Protein AF-A0A0A9HKZ3-F1 (afdb_monomer)

pLDDT: mean 94.57, std 5.54, range [69.81, 98.31]

Structure (mmCIF, N/CA/C/O backbone):
data_AF-A0A0A9HKZ3-F1
#
_entry.id   AF-A0A0A9HKZ3-F1
#
loop_
_atom_site.group_PDB
_atom_site.id
_atom_site.type_symbol
_atom_site.label_atom_id
_atom_site.label_alt_id
_atom_site.label_comp_id
_atom_site.label_asym_id
_atom_site.label_entity_id
_atom_site.label_seq_id
_atom_site.pdbx_PDB_ins_code
_atom_site.Cartn_x
_atom_site.Cartn_y
_atom_site.Cartn_z
_atom_site.occupancy
_atom_site.B_iso_or_equiv
_atom_site.auth_seq_id
_atom_site.auth_comp_id
_atom_site.auth_asym_id
_atom_site.auth_atom_id
_atom_site.pdbx_PDB_model_num
ATOM 1 N N . MET A 1 1 ? -22.388 -9.156 19.023 1.00 90.31 1 MET A N 1
ATOM 2 C CA . MET A 1 1 ? -22.960 -7.877 19.491 1.00 90.31 1 MET A CA 1
ATOM 3 C C . MET A 1 1 ? -23.517 -8.099 20.882 1.00 90.31 1 MET A C 1
ATOM 5 O O . MET A 1 1 ? -24.023 -9.195 21.097 1.00 90.31 1 MET A O 1
ATOM 9 N N . PRO A 1 2 ? -23.392 -7.142 21.817 1.00 95.56 2 PRO A N 1
ATOM 10 C CA . PRO A 1 2 ? -24.104 -7.211 23.090 1.00 95.56 2 PRO A CA 1
ATOM 11 C C . PRO A 1 2 ? -25.614 -7.340 22.874 1.00 95.56 2 PRO A C 1
ATOM 13 O O . PRO A 1 2 ? -26.144 -6.754 21.931 1.00 95.56 2 PRO A O 1
ATOM 16 N N . GLU A 1 3 ? -26.290 -8.094 23.736 1.00 97.06 3 GLU A N 1
ATOM 17 C CA . GLU A 1 3 ? -27.747 -8.251 23.684 1.00 97.06 3 GLU A CA 1
ATOM 18 C C . GLU A 1 3 ? -28.453 -7.044 24.325 1.00 97.06 3 GLU A C 1
ATOM 20 O O . GLU A 1 3 ? -27.968 -6.533 25.342 1.00 97.06 3 GLU A O 1
ATOM 25 N N . PRO A 1 4 ? -29.613 -6.603 23.801 1.00 97.00 4 PRO A N 1
ATOM 26 C CA . PRO A 1 4 ? -30.419 -5.567 24.440 1.00 97.00 4 PRO A CA 1
ATOM 27 C 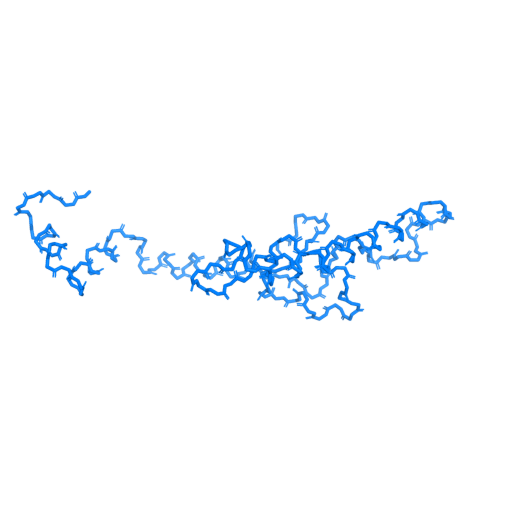C . PRO A 1 4 ? -30.696 -5.877 25.917 1.00 97.00 4 PRO A C 1
ATOM 29 O O . PRO A 1 4 ? -31.115 -6.978 26.273 1.00 97.00 4 PRO A O 1
ATOM 32 N N . GLY A 1 5 ? -30.455 -4.893 26.787 1.00 95.50 5 GLY A N 1
ATOM 33 C CA . GLY A 1 5 ? -30.593 -5.035 28.241 1.00 95.50 5 GLY A CA 1
ATOM 34 C C . GLY A 1 5 ? -29.331 -5.512 28.975 1.00 95.50 5 GLY A C 1
ATOM 35 O O . GLY A 1 5 ? -29.336 -5.542 30.206 1.00 95.50 5 GLY A O 1
ATOM 36 N N . SER A 1 6 ? -28.241 -5.846 28.270 1.00 97.69 6 SER A N 1
ATOM 37 C CA . SER A 1 6 ? -26.938 -6.100 28.902 1.00 97.69 6 SER A CA 1
ATOM 38 C C . SER A 1 6 ? -26.234 -4.799 29.312 1.00 97.69 6 SER A C 1
ATOM 40 O O . SER A 1 6 ? -26.519 -3.716 28.794 1.00 97.69 6 SER A O 1
ATOM 42 N N . LYS A 1 7 ? -25.256 -4.905 30.224 1.00 97.12 7 LYS A N 1
ATOM 43 C CA . LYS A 1 7 ? -24.417 -3.766 30.624 1.00 97.12 7 LYS A CA 1
ATOM 44 C C . LYS A 1 7 ? -23.661 -3.188 29.426 1.00 97.12 7 LYS A C 1
ATOM 46 O O . LYS A 1 7 ? -23.613 -1.979 29.252 1.00 97.12 7 LYS A O 1
ATOM 51 N N . GLU A 1 8 ? -23.078 -4.049 28.604 1.00 96.69 8 GLU A N 1
ATOM 52 C CA . GLU A 1 8 ? -22.312 -3.670 27.418 1.00 96.69 8 GLU A CA 1
ATOM 53 C C . GLU A 1 8 ? -23.202 -3.009 26.360 1.00 96.69 8 GLU A C 1
ATOM 55 O O . GLU A 1 8 ? -22.747 -2.095 25.680 1.00 96.69 8 GLU A O 1
ATOM 60 N N . TYR A 1 9 ? -24.472 -3.414 26.245 1.00 97.75 9 TYR A N 1
ATOM 61 C CA . TYR A 1 9 ? -25.432 -2.737 25.373 1.00 97.75 9 TYR A CA 1
ATOM 62 C C . TYR A 1 9 ? -25.732 -1.316 25.868 1.00 97.75 9 TYR A C 1
ATOM 64 O O . TYR A 1 9 ? -25.646 -0.371 25.090 1.00 97.75 9 TYR A O 1
ATOM 72 N N . ALA A 1 10 ? -25.968 -1.141 27.173 1.00 97.56 10 ALA A N 1
ATOM 73 C CA . ALA A 1 10 ? -26.148 0.186 27.769 1.00 97.56 10 ALA A CA 1
ATOM 74 C C . ALA A 1 10 ? -24.896 1.075 27.616 1.00 97.56 10 ALA A C 1
ATOM 76 O O . ALA A 1 10 ? -25.010 2.280 27.405 1.00 97.56 10 ALA A O 1
ATOM 77 N N . MET A 1 11 ? -23.694 0.487 27.675 1.00 97.56 11 MET A N 1
ATOM 78 C CA . MET A 1 11 ? -22.437 1.199 27.406 1.00 97.56 11 MET A CA 1
ATOM 79 C C . MET A 1 11 ? -22.341 1.674 25.948 1.00 97.56 11 MET A C 1
ATOM 81 O O . MET A 1 11 ? -21.870 2.782 25.705 1.00 97.56 11 MET A O 1
ATOM 85 N N . LEU A 1 12 ? -22.815 0.879 24.981 1.00 97.12 12 LEU A N 1
ATOM 86 C CA . LEU A 1 12 ? -22.909 1.312 23.582 1.00 97.12 12 LEU A CA 1
ATOM 87 C C . LEU A 1 12 ? -23.919 2.457 23.404 1.00 97.12 12 LEU A C 1
ATOM 89 O O . LEU A 1 12 ? -23.609 3.420 22.707 1.00 97.12 12 LEU A O 1
ATOM 93 N N . GLU A 1 13 ? -25.093 2.380 24.041 1.00 97.00 13 GLU A N 1
ATOM 94 C CA . GLU A 1 13 ? -26.118 3.440 23.990 1.00 97.00 13 GLU A CA 1
ATOM 95 C C . GLU A 1 13 ? -25.647 4.753 24.628 1.00 97.00 13 GLU A C 1
ATOM 97 O O . GLU A 1 13 ? -25.981 5.830 24.136 1.00 97.00 13 GLU A O 1
ATOM 102 N N . ALA A 1 14 ? -24.847 4.673 25.696 1.00 96.31 14 ALA A N 1
ATOM 103 C CA . ALA A 1 14 ? -24.262 5.838 26.355 1.00 96.31 14 ALA A CA 1
ATOM 104 C C . ALA A 1 14 ? -23.277 6.609 25.452 1.00 96.31 14 ALA A C 1
ATOM 106 O O . ALA A 1 14 ? -23.100 7.816 25.627 1.00 96.31 14 ALA A O 1
ATOM 107 N N . GLY A 1 15 ? -22.668 5.938 24.466 1.00 95.69 15 GLY A N 1
ATOM 108 C CA . GLY A 1 15 ? -21.720 6.541 23.531 1.00 95.69 15 GLY A CA 1
ATOM 109 C C . GLY A 1 15 ? -20.375 6.910 24.169 1.00 95.69 15 GLY A C 1
ATOM 110 O O . GLY A 1 15 ? -20.056 6.510 25.290 1.00 95.69 15 GLY A O 1
ATOM 111 N N . GLN A 1 16 ? -19.575 7.690 23.432 1.00 95.19 16 GLN A N 1
ATOM 112 C CA . GLN A 1 16 ? -18.290 8.238 23.896 1.00 95.19 16 GLN A CA 1
ATOM 113 C C . GLN A 1 16 ? -17.365 7.151 24.492 1.00 95.19 16 GLN A C 1
ATOM 115 O O . GLN A 1 16 ? -17.254 6.059 23.937 1.00 95.19 16 GLN A O 1
ATOM 120 N N . GLU A 1 17 ? -16.724 7.430 25.631 1.00 96.62 17 GLU A N 1
ATOM 121 C CA . GLU A 1 17 ? -15.753 6.540 26.278 1.00 96.62 17 GLU A CA 1
ATOM 122 C C . GLU A 1 17 ? -16.352 5.176 26.678 1.00 96.62 17 GLU A C 1
ATOM 124 O O . GLU A 1 1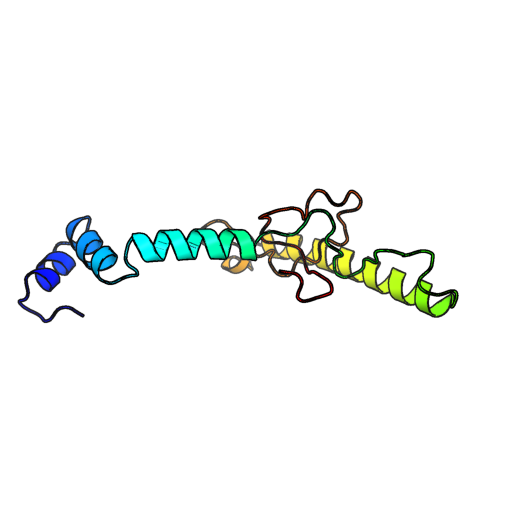7 ? -15.656 4.158 26.679 1.00 96.62 17 GLU A O 1
ATOM 129 N N . GLU A 1 18 ? -17.647 5.119 27.006 1.00 97.00 18 GLU A N 1
ATOM 130 C CA . GLU A 1 18 ? -18.308 3.863 27.378 1.00 97.00 18 GLU A CA 1
ATOM 131 C C . GLU A 1 18 ? -18.482 2.943 26.164 1.00 97.00 18 GLU A C 1
ATOM 133 O O . GLU A 1 18 ? -18.194 1.743 26.248 1.00 97.00 18 GLU A O 1
ATOM 138 N N . ALA A 1 19 ? -18.849 3.508 25.012 1.00 97.25 19 ALA A N 1
ATOM 139 C CA . ALA A 1 19 ? -18.890 2.766 23.759 1.00 97.25 19 ALA A CA 1
ATOM 140 C C . ALA A 1 19 ? -17.478 2.354 23.301 1.00 97.25 19 ALA A C 1
ATOM 142 O O . ALA A 1 19 ? -17.286 1.212 22.870 1.00 97.25 19 ALA A O 1
ATOM 143 N N . ASP A 1 20 ? -16.474 3.222 23.476 1.00 97.31 20 ASP A N 1
ATOM 144 C CA . ASP A 1 20 ? -15.074 2.924 23.144 1.00 97.31 20 ASP A CA 1
ATOM 145 C C . ASP A 1 20 ? -14.537 1.728 23.945 1.00 97.31 20 ASP A C 1
ATOM 147 O O . ASP A 1 20 ? -13.848 0.863 23.398 1.00 97.31 20 ASP A O 1
ATOM 151 N N . LYS A 1 21 ? -14.905 1.601 25.229 1.00 96.38 21 LYS A N 1
ATOM 152 C CA . LYS A 1 21 ? -14.556 0.428 26.055 1.00 96.38 21 LYS A CA 1
ATOM 153 C C . LYS A 1 21 ? -15.124 -0.866 25.480 1.00 96.38 21 LYS A C 1
ATOM 155 O O . LYS A 1 21 ? -14.437 -1.890 25.505 1.00 96.38 21 LYS A O 1
ATOM 160 N N . VAL A 1 22 ? -16.360 -0.848 24.977 1.00 97.25 22 VAL A N 1
ATOM 161 C CA . VAL A 1 22 ? -16.971 -2.026 24.337 1.00 97.25 22 VAL A CA 1
ATOM 162 C C . VAL A 1 22 ? -16.247 -2.348 23.030 1.00 97.25 22 VAL A C 1
ATOM 164 O O . VAL A 1 22 ? -15.920 -3.512 22.788 1.00 97.25 22 VAL A O 1
ATOM 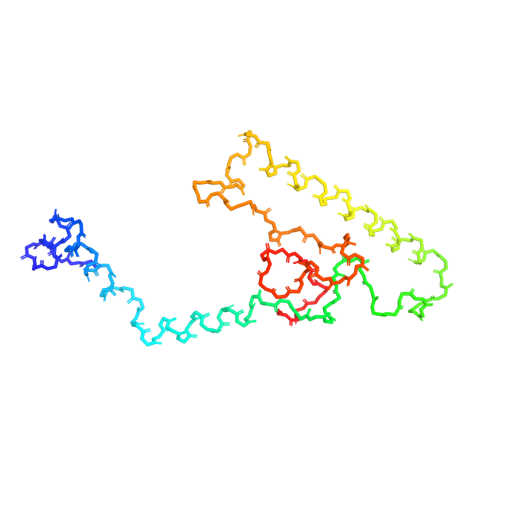167 N N . PHE A 1 23 ? -15.926 -1.334 22.224 1.00 96.81 23 PHE A N 1
ATOM 168 C CA . PHE A 1 23 ? -15.182 -1.501 20.976 1.00 96.81 23 PHE A CA 1
ATOM 169 C C . PHE A 1 23 ? -13.798 -2.122 21.209 1.00 96.81 23 PHE A C 1
ATOM 171 O O . PHE A 1 23 ? -13.493 -3.166 20.631 1.00 96.81 23 PHE A O 1
ATOM 178 N N . ILE A 1 24 ? -12.998 -1.555 22.120 1.00 96.69 24 ILE A N 1
ATOM 179 C CA . ILE A 1 24 ? -11.642 -2.035 22.438 1.00 96.69 24 ILE A CA 1
ATOM 180 C C . ILE A 1 24 ? -11.663 -3.474 22.974 1.00 96.69 24 ILE A C 1
ATOM 182 O O . ILE A 1 24 ? -10.763 -4.253 22.676 1.00 96.69 24 ILE A O 1
ATOM 186 N N . ARG A 1 25 ? -12.700 -3.858 23.732 1.00 95.12 25 ARG A N 1
ATOM 187 C CA . ARG A 1 25 ? -12.881 -5.241 24.216 1.00 95.12 25 ARG A CA 1
ATOM 188 C C . ARG A 1 25 ? -13.332 -6.223 23.133 1.00 95.12 25 ARG A C 1
ATOM 190 O O . ARG A 1 25 ? -13.222 -7.427 23.343 1.00 95.12 25 ARG A O 1
ATOM 197 N N . THR A 1 26 ? -13.874 -5.723 22.026 1.00 96.62 26 THR A N 1
ATOM 198 C CA . THR A 1 26 ? -14.381 -6.541 20.915 1.00 96.62 26 THR A CA 1
ATOM 199 C C . THR A 1 26 ? -13.293 -6.829 19.881 1.00 96.62 26 THR A C 1
ATOM 201 O O . THR A 1 26 ? -13.275 -7.911 19.298 1.00 96.62 26 THR A O 1
ATOM 204 N N . ILE A 1 27 ? -12.400 -5.868 19.634 1.00 97.06 27 ILE A N 1
ATOM 205 C CA . ILE A 1 27 ? -11.293 -6.023 18.683 1.00 97.06 27 ILE A CA 1
ATOM 206 C C . ILE A 1 27 ? -10.108 -6.789 19.296 1.00 97.06 27 ILE A C 1
ATOM 208 O O . ILE A 1 27 ? -10.137 -7.238 20.441 1.00 97.06 27 ILE A O 1
ATOM 212 N N . THR A 1 28 ? -9.050 -6.949 18.503 1.00 97.69 28 THR A N 1
ATOM 213 C CA . THR A 1 28 ? -7.812 -7.641 18.869 1.00 97.69 28 THR A CA 1
ATOM 214 C C . THR A 1 28 ? -7.247 -7.169 20.212 1.00 97.69 28 THR A C 1
ATOM 216 O O . THR A 1 28 ? -7.089 -5.971 20.456 1.00 97.69 28 THR A O 1
ATOM 219 N N . SER A 1 29 ? -6.882 -8.125 21.073 1.00 97.44 29 SER A N 1
ATOM 220 C CA . SER A 1 29 ? -6.291 -7.832 22.383 1.00 97.44 29 SER A CA 1
ATOM 221 C C . SER A 1 29 ? -4.999 -7.014 22.262 1.00 97.44 29 SER A C 1
ATOM 223 O O . SER A 1 29 ? -4.300 -7.069 21.250 1.00 97.44 29 SER A O 1
ATOM 225 N N . GLN A 1 30 ? -4.638 -6.276 23.314 1.00 97.25 30 GLN A N 1
ATOM 226 C CA . GLN A 1 30 ? -3.475 -5.380 23.294 1.00 97.25 30 GLN A CA 1
ATOM 227 C C . GLN A 1 30 ? -2.172 -6.085 22.879 1.00 97.25 30 GLN A C 1
ATOM 229 O O . GLN A 1 30 ? -1.452 -5.584 22.020 1.00 97.25 30 GLN A O 1
ATOM 234 N N . PHE A 1 31 ? -1.878 -7.255 23.454 1.00 97.81 31 PHE A N 1
ATOM 235 C CA . PHE A 1 31 ? -0.652 -7.996 23.146 1.00 97.81 31 PHE A CA 1
ATOM 236 C C . PHE A 1 31 ? -0.597 -8.434 21.675 1.00 97.81 31 PHE A C 1
ATOM 238 O O . PHE A 1 31 ? 0.411 -8.234 21.002 1.00 97.81 31 PHE A O 1
ATOM 245 N N . GLN A 1 32 ? -1.703 -8.970 21.152 1.00 98.12 32 GLN A N 1
ATOM 246 C CA . GLN A 1 32 ? -1.808 -9.363 19.745 1.00 98.12 32 GLN A CA 1
ATOM 247 C C . GLN A 1 32 ? -1.726 -8.153 18.805 1.00 98.12 32 GLN A C 1
ATOM 249 O O . GLN A 1 32 ? -1.128 -8.258 17.740 1.00 98.12 32 GLN A O 1
ATOM 254 N N . THR A 1 33 ? -2.273 -7.004 19.206 1.00 98.31 33 THR A N 1
ATOM 255 C CA . THR A 1 33 ? -2.185 -5.752 18.443 1.00 98.31 33 THR A CA 1
ATOM 256 C C . THR A 1 33 ? -0.744 -5.263 18.332 1.00 98.31 33 THR A C 1
ATOM 258 O O . THR A 1 33 ? -0.319 -4.904 17.238 1.00 98.31 33 THR A O 1
ATOM 261 N N . ILE A 1 34 ? 0.036 -5.304 19.418 1.00 98.31 34 ILE A N 1
ATOM 262 C CA . ILE A 1 34 ? 1.461 -4.932 19.386 1.00 98.31 34 ILE A CA 1
ATOM 263 C C . ILE A 1 34 ? 2.224 -5.841 18.418 1.00 98.31 34 ILE A C 1
ATOM 265 O O . ILE A 1 34 ? 2.909 -5.344 17.529 1.00 98.31 34 ILE A O 1
ATOM 269 N N . LEU A 1 35 ? 2.047 -7.163 18.534 1.00 98.31 35 LEU A N 1
ATOM 270 C CA . LEU A 1 35 ? 2.683 -8.118 17.621 1.00 98.31 35 LEU A CA 1
ATOM 271 C C . LEU A 1 35 ? 2.274 -7.885 16.160 1.00 98.31 35 LEU A C 1
ATOM 273 O O . LEU A 1 35 ? 3.124 -7.901 15.273 1.00 98.31 35 LEU A O 1
ATOM 277 N N . GLY A 1 36 ? 0.983 -7.652 15.912 1.00 98.12 36 GLY A N 1
ATOM 278 C CA . GLY A 1 36 ? 0.446 -7.423 14.574 1.00 98.12 36 GLY A CA 1
ATOM 279 C C . GLY A 1 36 ? 0.981 -6.145 13.932 1.00 98.12 36 GLY A C 1
ATOM 280 O O . GLY A 1 36 ? 1.416 -6.185 12.785 1.00 98.12 36 GLY A O 1
ATOM 281 N N . ILE A 1 37 ? 1.001 -5.028 14.667 1.00 98.12 37 ILE A N 1
ATOM 282 C CA . ILE A 1 37 ? 1.519 -3.748 14.162 1.00 98.12 37 ILE A CA 1
ATOM 283 C C . ILE A 1 37 ? 3.018 -3.851 13.878 1.00 98.12 37 ILE A C 1
ATOM 285 O O . ILE A 1 37 ? 3.442 -3.444 12.802 1.00 98.12 37 ILE A O 1
ATOM 289 N N . SER A 1 38 ? 3.808 -4.440 14.784 1.00 97.94 38 SER A N 1
ATOM 290 C CA . SER A 1 38 ? 5.246 -4.631 14.556 1.00 97.94 38 SER A CA 1
ATOM 291 C C . SER A 1 38 ? 5.529 -5.492 13.325 1.00 97.94 38 SER A C 1
ATOM 293 O O . SER A 1 38 ? 6.445 -5.193 12.565 1.00 97.94 38 SER A O 1
ATOM 295 N N . LEU A 1 39 ? 4.733 -6.542 13.100 1.00 98.12 39 LEU A N 1
ATOM 296 C CA . LEU A 1 39 ? 4.873 -7.377 11.911 1.00 98.12 39 LEU A CA 1
ATOM 297 C C . LEU A 1 39 ? 4.511 -6.604 10.637 1.00 98.12 39 LEU A C 1
ATOM 299 O O . LEU A 1 39 ? 5.294 -6.600 9.695 1.00 98.12 39 LEU A O 1
ATOM 303 N N . ILE A 1 40 ? 3.362 -5.922 10.611 1.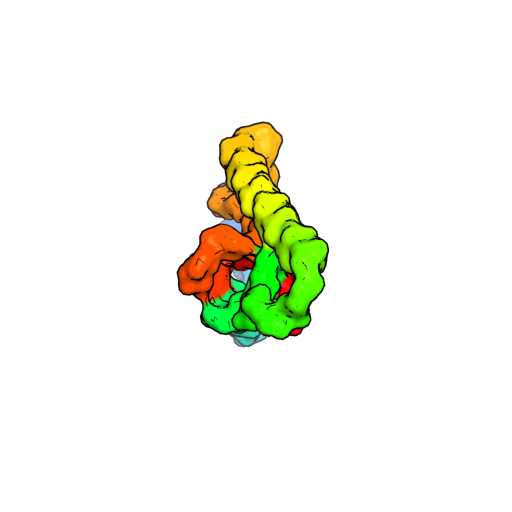00 97.94 40 ILE A N 1
ATOM 304 C CA . ILE A 1 40 ? 2.929 -5.134 9.446 1.00 97.94 40 ILE A CA 1
ATOM 305 C C . ILE A 1 40 ? 3.938 -4.024 9.133 1.00 97.94 40 ILE A C 1
ATOM 307 O O . ILE A 1 40 ? 4.221 -3.787 7.965 1.00 97.94 40 ILE A O 1
ATOM 311 N N . GLU A 1 41 ? 4.517 -3.378 10.147 1.00 96.69 41 GLU A N 1
ATOM 312 C CA . GLU A 1 41 ? 5.550 -2.356 9.963 1.00 96.69 41 GLU A CA 1
ATOM 313 C C . GLU A 1 41 ? 6.783 -2.909 9.237 1.00 96.69 41 GLU A C 1
ATOM 315 O O . GLU A 1 41 ? 7.303 -2.250 8.341 1.00 96.69 41 GLU A O 1
ATOM 320 N N . ILE A 1 42 ? 7.249 -4.109 9.601 1.00 95.88 42 ILE A N 1
ATOM 321 C CA . ILE A 1 42 ? 8.377 -4.766 8.924 1.00 95.88 42 ILE A CA 1
ATOM 322 C C . ILE A 1 42 ? 7.999 -5.113 7.484 1.00 95.88 42 ILE A C 1
ATOM 324 O O . ILE A 1 42 ? 8.760 -4.820 6.573 1.00 95.88 42 ILE A O 1
ATOM 328 N N . LEU A 1 43 ? 6.812 -5.690 7.284 1.00 97.19 43 LEU A N 1
ATOM 329 C CA . LEU A 1 43 ? 6.321 -6.134 5.975 1.00 97.19 43 LEU A CA 1
ATOM 330 C C . LEU A 1 43 ? 5.871 -4.988 5.049 1.00 97.19 43 LEU A C 1
ATOM 332 O O . LEU A 1 43 ? 5.354 -5.252 3.972 1.00 97.19 43 LEU A O 1
ATOM 336 N N . SER A 1 44 ? 5.957 -3.736 5.496 1.00 97.00 44 SER A N 1
ATOM 337 C CA . SER A 1 44 ? 5.570 -2.560 4.704 1.00 97.00 44 SER A CA 1
ATOM 338 C C . SER A 1 44 ? 6.767 -1.655 4.397 1.00 97.00 44 SER A C 1
ATOM 340 O O . SER A 1 44 ? 6.580 -0.520 3.956 1.00 97.00 44 SER A O 1
ATOM 342 N N . LYS A 1 45 ? 7.990 -2.103 4.709 1.00 95.44 45 LYS A N 1
ATOM 343 C CA . LYS A 1 45 ? 9.223 -1.334 4.534 1.00 95.44 45 LYS A CA 1
ATOM 344 C C . LYS A 1 45 ? 9.999 -1.848 3.339 1.00 95.44 45 LYS A C 1
ATOM 346 O O . LYS A 1 45 ? 10.463 -2.977 3.358 1.00 95.44 45 LYS A O 1
ATOM 351 N N . HIS A 1 46 ? 10.279 -0.951 2.409 1.00 95.00 46 HIS A N 1
ATOM 352 C CA . HIS A 1 46 ? 11.175 -1.240 1.305 1.00 95.00 46 HIS A CA 1
ATOM 353 C C . HIS A 1 46 ? 12.631 -1.230 1.782 1.00 95.00 46 HIS A C 1
ATOM 355 O O . HIS A 1 46 ? 13.049 -0.328 2.523 1.00 95.00 46 HIS A O 1
ATOM 361 N N . ALA A 1 47 ? 13.407 -2.220 1.347 1.00 93.69 47 ALA A N 1
ATOM 362 C CA . ALA A 1 47 ? 14.840 -2.283 1.603 1.00 93.69 47 ALA A CA 1
ATOM 363 C C . ALA A 1 47 ? 15.598 -1.166 0.856 1.00 93.69 47 ALA A C 1
ATOM 365 O O . ALA A 1 47 ? 15.114 -0.608 -0.128 1.00 93.69 47 ALA A O 1
ATOM 366 N N . SER A 1 48 ? 16.798 -0.817 1.331 1.00 91.38 48 SER A N 1
ATOM 367 C CA . SER A 1 48 ? 17.632 0.215 0.691 1.00 91.38 48 SER A CA 1
ATOM 368 C C . SER A 1 48 ? 18.215 -0.212 -0.657 1.00 91.38 48 SER A C 1
ATOM 370 O O . SER A 1 48 ? 18.662 0.632 -1.422 1.00 91.38 48 SER A O 1
ATOM 372 N N . ASP A 1 49 ? 18.257 -1.515 -0.908 1.00 91.25 49 ASP A N 1
ATOM 373 C CA . ASP A 1 49 ? 18.740 -2.172 -2.122 1.00 91.25 49 ASP A CA 1
ATOM 374 C C . ASP A 1 49 ? 17.589 -2.741 -2.974 1.00 91.25 49 ASP A C 1
ATOM 376 O O . ASP A 1 49 ? 17.813 -3.591 -3.833 1.00 91.25 49 ASP A O 1
ATOM 380 N N . GLU A 1 50 ? 16.352 -2.284 -2.743 1.00 93.62 50 GLU A N 1
ATOM 381 C CA . GLU A 1 50 ? 15.194 -2.690 -3.541 1.00 93.62 50 GLU A CA 1
ATOM 382 C C . GLU A 1 50 ? 15.339 -2.260 -5.011 1.00 93.62 50 GLU A C 1
ATOM 384 O O . GLU A 1 50 ? 15.798 -1.158 -5.310 1.00 93.62 50 GLU A O 1
ATOM 389 N N . VAL A 1 51 ? 14.892 -3.121 -5.931 1.00 93.44 51 VAL A N 1
ATOM 390 C CA . VAL A 1 51 ? 14.894 -2.863 -7.375 1.00 93.44 51 VAL A CA 1
ATOM 391 C C . VAL A 1 51 ? 13.455 -2.710 -7.852 1.00 93.44 51 VAL A C 1
ATOM 393 O O . VAL A 1 51 ? 12.704 -3.687 -7.993 1.00 93.44 51 VAL A O 1
ATOM 396 N N . TYR A 1 52 ? 13.076 -1.475 -8.161 1.00 94.81 52 TYR A N 1
ATOM 397 C CA . TYR A 1 52 ? 11.706 -1.140 -8.520 1.00 94.81 52 TYR A CA 1
ATOM 398 C C . TYR A 1 52 ? 11.380 -1.472 -9.976 1.00 94.81 52 TYR A C 1
ATOM 400 O O . TYR A 1 52 ? 12.230 -1.742 -10.833 1.00 94.81 52 TYR A O 1
ATOM 408 N N . LEU A 1 53 ? 10.087 -1.452 -10.279 1.00 95.44 53 LEU A N 1
ATOM 409 C CA . LEU A 1 53 ? 9.576 -1.632 -11.621 1.00 95.44 53 LEU A CA 1
ATOM 410 C C . LEU A 1 53 ? 10.167 -0.572 -12.558 1.00 95.44 53 LEU A C 1
ATOM 412 O O . LEU A 1 53 ? 10.080 0.628 -12.308 1.00 95.44 53 LEU A O 1
ATOM 416 N N . GLY A 1 54 ? 10.748 -1.029 -13.667 1.00 92.69 54 GLY A N 1
ATOM 417 C CA . GLY A 1 54 ? 11.459 -0.157 -14.609 1.00 92.69 54 GLY A CA 1
ATOM 418 C C . GLY A 1 54 ? 12.953 -0.011 -14.324 1.00 92.69 54 GLY A C 1
ATOM 419 O O . GLY A 1 54 ? 13.650 0.611 -15.124 1.00 92.69 54 GLY A O 1
ATOM 420 N N . GLU A 1 55 ? 13.455 -0.643 -13.262 1.00 91.56 55 GLU A N 1
ATOM 421 C CA . GLU A 1 55 ? 14.868 -0.671 -12.883 1.00 91.56 55 GLU A CA 1
ATOM 422 C C . GLU A 1 55 ? 15.465 -2.077 -13.006 1.00 91.56 55 GLU A C 1
ATOM 424 O O . GLU A 1 55 ? 14.757 -3.082 -13.149 1.00 91.56 55 GLU A O 1
ATOM 429 N N . ARG A 1 56 ? 16.799 -2.140 -12.986 1.00 90.12 56 ARG A N 1
ATOM 430 C CA . ARG A 1 56 ? 17.591 -3.371 -12.919 1.00 90.12 56 ARG A CA 1
ATOM 431 C C . ARG A 1 56 ? 18.854 -3.120 -12.107 1.00 90.12 56 ARG A C 1
ATOM 433 O O . ARG A 1 56 ? 19.467 -2.076 -12.281 1.00 90.12 56 ARG A O 1
ATOM 440 N N . ASP A 1 57 ? 19.262 -4.126 -11.341 1.00 83.94 57 ASP A N 1
ATOM 441 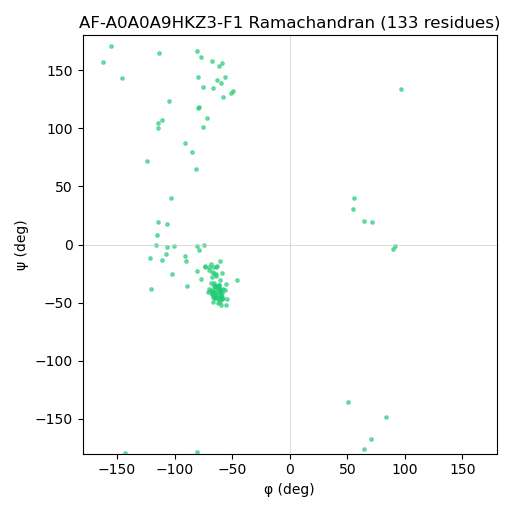C CA . ASP A 1 57 ? 20.500 -4.144 -10.545 1.00 83.94 57 ASP A CA 1
ATOM 442 C C . ASP A 1 57 ? 21.768 -4.031 -11.429 1.00 83.94 57 ASP A C 1
ATOM 444 O O . ASP A 1 57 ? 22.715 -3.315 -11.120 1.00 83.94 57 ASP A O 1
ATOM 448 N N . GLU A 1 58 ? 21.745 -4.634 -12.630 1.00 85.00 58 GLU A N 1
ATOM 449 C CA . GLU A 1 58 ? 22.839 -4.552 -13.617 1.00 85.00 58 GLU A CA 1
ATOM 450 C C . GLU A 1 58 ? 22.368 -4.026 -14.993 1.00 85.00 58 GLU A C 1
ATOM 452 O O . GLU A 1 58 ? 22.293 -4.780 -15.977 1.00 85.00 58 GLU A O 1
ATOM 457 N N . PRO A 1 59 ? 22.042 -2.727 -15.119 1.00 79.12 59 PRO A N 1
ATOM 458 C CA . PRO A 1 59 ? 21.396 -2.179 -16.314 1.00 79.12 59 PRO A CA 1
ATOM 459 C C . PRO A 1 59 ? 22.287 -2.232 -17.566 1.00 79.12 59 PRO A C 1
ATOM 461 O O . PRO A 1 59 ? 21.770 -2.301 -18.682 1.00 79.12 59 PRO A O 1
ATOM 464 N N . GLU A 1 60 ? 23.610 -2.257 -17.394 1.00 82.00 60 GLU A N 1
ATOM 465 C CA . GLU A 1 60 ? 24.589 -2.284 -18.488 1.00 82.00 60 GLU A CA 1
ATOM 466 C C . GLU A 1 60 ? 24.989 -3.697 -18.940 1.00 82.00 60 GLU A C 1
ATOM 468 O O . GLU A 1 60 ? 25.605 -3.845 -19.994 1.00 82.00 60 GLU A O 1
ATOM 473 N N . ARG A 1 61 ? 24.678 -4.741 -18.157 1.00 87.50 61 ARG A N 1
ATOM 474 C CA . ARG A 1 61 ? 25.244 -6.092 -18.364 1.00 87.50 61 ARG A CA 1
ATOM 475 C C . ARG A 1 61 ? 24.222 -7.191 -18.614 1.00 87.50 61 ARG A C 1
ATOM 477 O O . ARG A 1 61 ? 24.597 -8.274 -19.053 1.00 87.50 61 ARG A O 1
ATOM 484 N N . TRP A 1 62 ? 22.935 -6.924 -18.405 1.00 92.56 62 TRP A N 1
ATOM 485 C CA . TRP A 1 62 ? 21.901 -7.952 -18.540 1.00 92.56 62 TRP A CA 1
ATOM 486 C C . TRP A 1 62 ? 21.639 -8.409 -19.986 1.00 92.56 62 TRP A C 1
ATOM 488 O O . TRP A 1 62 ? 21.095 -9.494 -20.194 1.00 92.56 62 TRP A O 1
ATOM 498 N N . THR A 1 63 ? 21.983 -7.595 -20.991 1.00 94.25 63 THR A N 1
ATOM 499 C CA . THR A 1 63 ? 21.897 -7.962 -22.413 1.00 94.25 63 THR A CA 1
ATOM 500 C C . THR A 1 63 ? 22.745 -7.036 -23.286 1.00 94.25 63 THR A C 1
ATOM 502 O O . THR A 1 63 ? 22.999 -5.891 -22.922 1.00 94.25 63 THR A O 1
ATOM 505 N N . SER A 1 64 ? 23.130 -7.512 -24.472 1.00 93.94 64 SER A N 1
ATOM 506 C CA . SER A 1 64 ? 23.732 -6.706 -25.543 1.00 93.94 64 SER A CA 1
ATOM 507 C C . SER A 1 64 ? 22.781 -6.451 -26.724 1.00 93.94 64 SER A C 1
ATOM 509 O O . SER A 1 64 ? 23.157 -5.746 -27.661 1.00 93.94 64 SER A O 1
ATOM 511 N N . ASP A 1 65 ? 21.548 -6.987 -26.706 1.00 96.69 65 ASP A N 1
ATOM 512 C CA . ASP A 1 65 ? 20.556 -6.712 -27.757 1.00 96.69 65 ASP A CA 1
ATOM 513 C C . ASP A 1 65 ? 20.035 -5.274 -27.620 1.00 96.69 65 ASP A C 1
ATOM 515 O O . ASP A 1 65 ? 19.260 -4.941 -26.717 1.00 96.69 65 ASP A O 1
ATOM 519 N N . ALA A 1 66 ? 20.434 -4.420 -28.564 1.00 95.38 66 ALA A N 1
ATOM 520 C CA . ALA A 1 66 ? 20.037 -3.019 -28.611 1.00 95.38 66 ALA A CA 1
ATOM 521 C C . ALA A 1 66 ? 18.510 -2.821 -28.604 1.00 95.38 66 ALA A C 1
ATOM 523 O O . ALA A 1 66 ? 18.024 -1.866 -27.999 1.00 95.38 66 ALA A O 1
ATOM 524 N N . ARG A 1 67 ? 17.735 -3.731 -29.213 1.00 97.12 67 ARG A N 1
ATOM 525 C CA . ARG A 1 67 ? 16.265 -3.636 -29.244 1.00 97.12 67 ARG A CA 1
ATOM 526 C C . ARG A 1 67 ? 15.659 -3.886 -27.870 1.00 97.12 67 ARG A C 1
ATOM 528 O O . ARG A 1 67 ? 14.692 -3.221 -27.504 1.00 97.12 67 ARG A O 1
ATOM 535 N N . ALA A 1 68 ? 16.218 -4.828 -27.113 1.00 96.00 68 ALA A N 1
ATOM 536 C CA . ALA A 1 68 ? 15.773 -5.121 -25.754 1.00 96.00 68 ALA A CA 1
ATOM 537 C C . ALA A 1 68 ? 16.080 -3.944 -24.814 1.00 96.00 68 ALA A C 1
ATOM 539 O O . ALA A 1 68 ? 15.210 -3.523 -24.050 1.00 96.00 68 ALA A O 1
ATOM 540 N N . ILE A 1 69 ? 17.274 -3.353 -24.939 1.00 94.81 69 ILE A N 1
ATOM 541 C CA . ILE A 1 69 ? 17.677 -2.155 -24.186 1.00 94.81 69 ILE A CA 1
ATOM 542 C C . ILE A 1 69 ? 16.752 -0.973 -24.502 1.00 94.81 69 ILE A C 1
ATOM 544 O O . ILE A 1 69 ? 16.271 -0.297 -23.593 1.00 94.81 69 ILE A O 1
ATOM 548 N N . GLU A 1 70 ? 16.470 -0.719 -25.782 1.00 95.88 70 GLU A N 1
ATOM 549 C CA . GLU A 1 70 ? 15.578 0.368 -26.191 1.00 95.88 70 GLU A CA 1
ATOM 550 C C . GLU A 1 70 ? 14.144 0.147 -25.686 1.00 95.88 70 GLU A C 1
ATOM 552 O O . GLU A 1 70 ? 13.517 1.069 -25.164 1.00 95.88 70 GLU A O 1
ATOM 557 N N . ALA A 1 71 ? 13.627 -1.082 -25.779 1.00 97.12 71 ALA A N 1
ATOM 558 C CA . ALA A 1 71 ? 12.307 -1.421 -25.258 1.00 97.12 71 ALA A CA 1
ATOM 559 C C . ALA A 1 71 ? 12.207 -1.192 -23.743 1.00 97.12 71 ALA A C 1
ATOM 561 O O . ALA A 1 71 ? 11.210 -0.633 -23.285 1.00 97.12 71 ALA A O 1
ATOM 562 N N . PHE A 1 72 ? 13.245 -1.557 -22.985 1.00 95.19 72 PHE A N 1
ATOM 563 C CA . PHE A 1 72 ? 13.297 -1.330 -21.542 1.00 95.19 72 PHE A CA 1
ATOM 564 C C . PHE A 1 72 ? 13.336 0.164 -21.189 1.00 95.19 72 PHE A C 1
ATOM 566 O O . PHE A 1 72 ? 12.596 0.609 -20.315 1.00 95.19 72 PHE A O 1
ATOM 573 N N . LYS A 1 73 ? 14.099 0.975 -21.936 1.00 94.31 73 LYS A N 1
ATOM 574 C CA . LYS A 1 73 ? 14.092 2.442 -21.778 1.00 94.31 73 LYS A CA 1
ATOM 575 C C . LYS A 1 73 ? 12.703 3.037 -22.011 1.00 94.31 73 LYS A C 1
ATOM 577 O O . LYS A 1 73 ? 12.238 3.828 -21.197 1.00 94.31 73 LYS A O 1
ATOM 582 N N . ARG A 1 74 ? 12.011 2.622 -23.081 1.00 97.56 74 ARG A N 1
ATOM 583 C CA . ARG A 1 74 ? 10.630 3.065 -23.354 1.00 97.56 74 ARG A CA 1
ATOM 584 C C . ARG A 1 74 ? 9.667 2.662 -22.237 1.00 97.56 74 ARG A C 1
ATOM 586 O O . ARG A 1 74 ? 8.772 3.435 -21.908 1.00 97.56 74 ARG A O 1
ATOM 593 N N . PHE A 1 75 ? 9.851 1.476 -21.654 1.00 97.19 75 PHE A N 1
ATOM 594 C CA . PHE A 1 75 ? 9.065 1.029 -20.506 1.00 97.19 75 PHE A CA 1
ATOM 595 C C . PHE A 1 75 ? 9.267 1.946 -19.293 1.00 97.19 75 PHE A C 1
ATOM 597 O O . PHE A 1 75 ? 8.282 2.471 -18.781 1.00 97.19 75 PHE A O 1
ATOM 604 N N . GLY A 1 76 ? 10.517 2.230 -18.910 1.00 95.44 76 GLY A N 1
ATOM 605 C CA . GLY A 1 76 ? 10.825 3.170 -17.826 1.00 95.44 76 GLY A CA 1
ATOM 606 C C . GLY A 1 76 ? 10.251 4.570 -18.074 1.00 95.44 76 GLY A C 1
ATOM 607 O O . GLY A 1 76 ? 9.564 5.117 -17.217 1.00 95.44 76 GLY A O 1
ATOM 608 N N . SER A 1 77 ? 10.413 5.122 -19.284 1.00 96.50 77 SER A N 1
ATOM 609 C CA . SER A 1 77 ? 9.812 6.419 -19.642 1.00 96.50 77 SER A CA 1
ATOM 610 C C . SER A 1 77 ? 8.289 6.425 -19.494 1.00 96.50 77 SER A C 1
ATOM 612 O O . SER A 1 77 ? 7.719 7.402 -19.013 1.00 96.50 77 SER A O 1
ATOM 614 N N . ARG A 1 78 ? 7.616 5.325 -19.850 1.00 98.31 78 ARG A N 1
ATOM 615 C CA . ARG A 1 78 ? 6.165 5.211 -19.683 1.00 98.31 78 ARG A CA 1
ATOM 616 C C . ARG A 1 78 ? 5.746 5.154 -18.213 1.00 98.31 78 ARG A C 1
ATOM 618 O O . ARG A 1 78 ? 4.676 5.661 -17.883 1.00 98.31 78 ARG A O 1
ATOM 625 N N . LEU A 1 79 ? 6.556 4.559 -17.339 1.00 98.06 79 LEU A N 1
ATOM 626 C CA . LEU A 1 79 ? 6.300 4.560 -15.896 1.00 98.06 79 LEU A CA 1
ATOM 627 C C . LEU A 1 79 ? 6.410 5.971 -15.309 1.00 98.06 79 LEU A C 1
ATOM 629 O O . LEU A 1 79 ? 5.521 6.367 -14.561 1.00 98.06 79 LEU A O 1
ATOM 633 N N . LEU A 1 80 ? 7.392 6.769 -15.737 1.00 96.75 80 LEU A N 1
ATOM 634 C CA . LEU A 1 80 ? 7.509 8.179 -15.332 1.00 96.75 80 LEU A CA 1
ATOM 635 C C . LEU A 1 80 ? 6.277 9.011 -15.736 1.00 96.75 80 LEU A C 1
ATOM 637 O O . LEU A 1 80 ? 5.792 9.843 -14.971 1.00 96.75 80 LEU A O 1
ATOM 641 N N . GLU A 1 81 ? 5.710 8.764 -16.920 1.00 98.12 81 GLU A N 1
ATOM 642 C CA . GLU A 1 81 ? 4.448 9.400 -17.332 1.00 98.12 81 GLU A CA 1
ATOM 643 C C . GLU A 1 81 ? 3.257 8.963 -16.459 1.00 98.12 81 GLU A C 1
ATOM 645 O O . GLU A 1 81 ? 2.337 9.744 -16.200 1.00 98.12 81 GLU A O 1
ATOM 650 N N . ILE A 1 82 ? 3.248 7.704 -16.010 1.00 98.31 82 ILE A N 1
ATOM 651 C CA . ILE A 1 82 ? 2.215 7.172 -15.113 1.00 98.31 82 ILE A CA 1
ATOM 652 C C . ILE A 1 82 ? 2.334 7.796 -13.720 1.00 98.31 82 ILE A C 1
ATOM 654 O O . ILE A 1 82 ? 1.307 8.149 -13.142 1.00 98.31 82 ILE A O 1
ATOM 658 N N . GLU A 1 83 ? 3.547 7.982 -13.206 1.00 97.69 83 GLU A N 1
ATOM 659 C CA . GLU A 1 83 ? 3.810 8.674 -11.940 1.00 97.69 83 GLU A CA 1
ATOM 660 C C . GLU A 1 83 ? 3.217 10.084 -11.927 1.00 97.69 83 GLU A C 1
ATOM 662 O O . GLU A 1 83 ? 2.414 10.415 -11.050 1.00 97.69 83 GLU A O 1
ATOM 667 N N . ASP A 1 84 ? 3.524 10.887 -12.950 1.00 98.00 84 ASP A N 1
ATOM 668 C CA . ASP A 1 84 ? 2.963 12.232 -13.110 1.00 98.00 84 ASP A CA 1
ATOM 669 C C . ASP A 1 84 ? 1.428 12.199 -13.187 1.00 98.00 84 ASP A C 1
ATOM 671 O O . ASP A 1 84 ? 0.733 12.982 -12.531 1.00 98.00 84 ASP A O 1
ATOM 675 N N . ARG A 1 85 ? 0.863 11.234 -13.922 1.00 98.31 85 ARG A N 1
ATOM 676 C CA . ARG A 1 85 ? -0.590 11.054 -13.989 1.00 98.31 85 ARG A CA 1
ATOM 677 C C . ARG A 1 85 ? -1.192 10.706 -12.624 1.00 98.31 85 ARG A C 1
ATOM 679 O O . ARG A 1 85 ? -2.268 11.214 -12.309 1.00 98.31 85 ARG A O 1
ATOM 686 N N . ILE A 1 86 ? -0.547 9.863 -11.817 1.00 98.25 86 ILE A N 1
ATOM 687 C CA . ILE A 1 86 ? -1.006 9.521 -10.460 1.00 98.25 86 ILE A CA 1
ATOM 688 C C . ILE A 1 86 ? -1.025 10.767 -9.578 1.00 98.25 86 ILE A C 1
ATOM 690 O O . ILE A 1 86 ? -2.043 11.030 -8.936 1.00 98.25 86 ILE A O 1
ATOM 694 N N . VAL A 1 87 ? 0.044 11.567 -9.602 1.00 97.81 87 VAL A N 1
ATOM 695 C CA . VAL A 1 87 ? 0.126 12.825 -8.846 1.00 97.81 87 VAL A CA 1
ATOM 696 C C . VAL A 1 87 ? -0.976 13.794 -9.278 1.00 97.81 87 VAL A C 1
ATOM 698 O O . VAL A 1 87 ? -1.689 14.333 -8.432 1.00 97.81 87 VAL A O 1
ATOM 701 N N . LYS A 1 88 ? -1.191 13.966 -10.588 1.00 98.31 88 LYS A N 1
ATOM 702 C CA . LYS A 1 88 ? -2.284 14.795 -11.123 1.00 98.31 88 LYS A CA 1
ATOM 703 C C . LYS A 1 88 ? -3.654 14.312 -10.653 1.00 98.31 88 LYS A C 1
ATOM 705 O O . LYS A 1 88 ? -4.440 15.119 -10.172 1.00 98.31 88 LYS A O 1
ATOM 710 N N . MET A 1 89 ? -3.925 13.008 -10.728 1.00 98.00 89 MET A N 1
ATOM 711 C CA . MET A 1 89 ? -5.194 12.439 -10.259 1.00 98.00 89 MET A CA 1
ATOM 712 C C . MET A 1 89 ? -5.384 12.601 -8.746 1.00 98.00 89 MET A C 1
ATOM 714 O O . MET A 1 89 ? -6.503 12.830 -8.305 1.00 98.00 89 MET A O 1
ATOM 718 N N . ASN A 1 90 ? -4.323 12.484 -7.946 1.00 98.19 90 ASN A N 1
ATOM 719 C CA . ASN A 1 90 ? -4.389 12.676 -6.493 1.00 98.19 90 ASN A CA 1
ATOM 720 C C . ASN A 1 90 ? -4.681 14.137 -6.099 1.00 98.19 90 ASN A C 1
ATOM 722 O O . ASN A 1 90 ? -5.279 14.374 -5.050 1.00 98.19 90 ASN A O 1
ATOM 726 N N . ASN A 1 91 ? -4.291 15.094 -6.945 1.00 97.19 91 ASN A N 1
ATOM 727 C CA . ASN A 1 91 ? -4.529 16.525 -6.746 1.00 97.19 91 ASN A CA 1
ATOM 728 C C . ASN A 1 91 ? -5.838 17.032 -7.375 1.00 97.19 91 ASN A C 1
ATOM 730 O O . ASN A 1 91 ? -6.231 18.169 -7.120 1.00 97.19 91 ASN A O 1
ATOM 734 N N . ASP A 1 92 ? -6.510 16.221 -8.192 1.00 97.94 92 ASP A N 1
ATOM 735 C CA . ASP A 1 92 ? -7.763 16.595 -8.844 1.00 97.94 92 ASP A CA 1
ATOM 736 C C . ASP A 1 92 ? -8.949 16.475 -7.861 1.00 97.94 92 ASP A C 1
ATOM 738 O O . ASP A 1 92 ? -9.265 15.370 -7.399 1.00 97.94 92 ASP A O 1
ATOM 742 N N . PRO A 1 93 ? -9.665 17.578 -7.559 1.00 95.56 93 PRO A N 1
ATOM 743 C CA . PRO A 1 93 ? -10.829 17.553 -6.675 1.00 95.56 93 PRO A CA 1
ATOM 744 C C . PRO A 1 93 ? -11.959 16.629 -7.153 1.00 95.56 93 PRO A C 1
ATOM 746 O O . PRO A 1 93 ? -12.741 16.143 -6.329 1.00 95.56 93 PRO A O 1
ATOM 749 N N . ALA A 1 94 ? -12.049 16.350 -8.460 1.00 97.69 94 ALA A N 1
ATOM 750 C CA . ALA A 1 94 ? -13.015 15.403 -9.012 1.00 97.69 94 ALA A CA 1
ATOM 751 C C . ALA A 1 94 ? -12.772 13.969 -8.505 1.00 97.69 94 ALA A C 1
ATOM 753 O O . ALA A 1 94 ? -13.719 13.190 -8.370 1.00 97.69 94 ALA A O 1
ATOM 754 N N . PHE A 1 95 ? -11.530 13.630 -8.140 1.00 97.69 95 PHE A N 1
ATOM 755 C CA . PHE A 1 95 ? -11.135 12.319 -7.624 1.00 97.69 95 PHE A CA 1
ATOM 756 C C . PHE A 1 95 ? -10.924 12.307 -6.104 1.00 97.69 95 PHE A C 1
ATOM 758 O O . PHE A 1 95 ? -10.042 11.616 -5.597 1.00 97.69 95 PHE A O 1
ATOM 765 N N . LYS A 1 96 ? -11.784 12.998 -5.345 1.00 95.69 96 LYS A N 1
ATOM 766 C CA . LYS A 1 96 ? -11.720 13.098 -3.870 1.00 95.69 96 LYS A CA 1
ATOM 767 C C . LYS A 1 96 ? -11.485 11.778 -3.113 1.00 95.69 96 LYS A C 1
ATOM 769 O O . LYS A 1 96 ? -10.855 11.787 -2.060 1.00 95.69 96 LYS A O 1
ATOM 774 N N . ASN A 1 97 ? -11.954 10.642 -3.640 1.00 97.50 97 ASN A N 1
ATOM 775 C CA . ASN A 1 97 ? -11.783 9.323 -3.014 1.00 97.50 97 ASN A CA 1
ATOM 776 C C . ASN A 1 97 ? -10.325 8.837 -3.007 1.00 97.50 97 ASN A C 1
ATOM 778 O O . ASN A 1 97 ? -10.000 7.931 -2.251 1.00 97.50 97 ASN A O 1
ATOM 782 N N . ARG A 1 98 ? -9.450 9.431 -3.827 1.00 97.62 98 ARG A N 1
ATOM 783 C CA . ARG A 1 98 ? -8.020 9.107 -3.858 1.00 97.62 98 ARG A CA 1
ATOM 784 C C . ARG A 1 98 ? -7.253 9.646 -2.654 1.00 97.62 98 ARG A C 1
ATOM 786 O O . ARG A 1 98 ? -6.173 9.148 -2.391 1.00 97.62 98 ARG A O 1
ATOM 793 N N . THR A 1 99 ? -7.805 10.630 -1.947 1.00 96.69 99 THR A N 1
ATOM 794 C CA . THR A 1 99 ? -7.171 11.267 -0.779 1.00 96.69 99 THR A CA 1
ATOM 795 C C . THR A 1 99 ? -8.034 11.114 0.475 1.00 96.69 99 THR A C 1
ATOM 797 O O . THR A 1 99 ? -7.529 10.873 1.572 1.00 96.69 99 THR A O 1
ATOM 800 N N . GLY A 1 100 ? -9.357 11.213 0.308 1.00 96.19 100 GLY A N 1
ATOM 801 C CA . GLY A 1 100 ? -10.336 10.959 1.357 1.00 96.19 100 GLY A CA 1
ATOM 802 C C . GLY A 1 100 ? -10.266 11.933 2.543 1.00 96.19 100 GLY A C 1
ATOM 803 O O . GLY A 1 100 ? -9.487 12.889 2.551 1.00 96.19 100 GLY A O 1
ATOM 804 N N . PRO A 1 101 ? -11.093 11.703 3.578 1.00 96.88 101 PRO A N 1
ATOM 805 C CA . PRO A 1 101 ? -11.136 12.554 4.770 1.00 96.88 101 PRO A CA 1
ATOM 806 C C . PRO A 1 101 ? -9.856 12.477 5.616 1.00 96.88 101 PRO A C 1
ATOM 808 O O . PRO A 1 101 ? -9.539 13.427 6.326 1.00 96.88 101 PRO A O 1
ATOM 811 N N . VAL A 1 102 ? -9.100 11.379 5.507 1.00 96.50 102 VAL A N 1
ATOM 812 C CA . VAL A 1 102 ? -7.822 11.172 6.211 1.00 96.50 102 VAL A CA 1
ATOM 813 C C . VAL A 1 102 ? -6.634 11.865 5.534 1.00 96.50 102 VAL A C 1
ATOM 815 O O . VAL A 1 102 ? -5.526 11.808 6.054 1.00 96.50 102 VAL A O 1
ATOM 818 N N . LYS A 1 103 ? -6.857 12.548 4.400 1.00 96.00 103 LYS A N 1
ATOM 819 C CA . LYS A 1 103 ? -5.838 13.309 3.660 1.00 96.00 103 LYS A CA 1
ATOM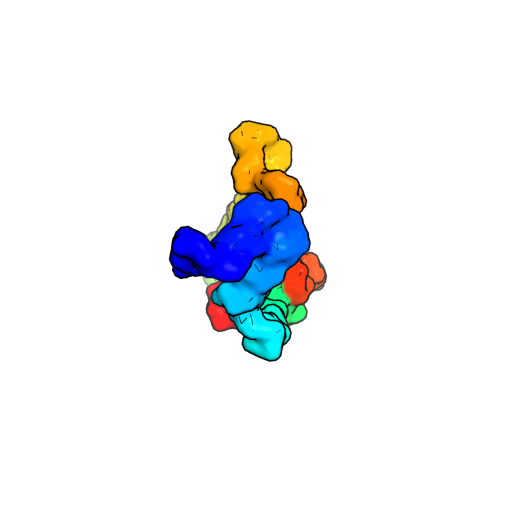 820 C C . LYS A 1 103 ? -4.612 12.477 3.262 1.00 96.00 103 LYS A C 1
ATOM 822 O O . LYS A 1 103 ? -3.491 12.974 3.312 1.00 96.00 103 LYS A O 1
ATOM 827 N N . MET A 1 104 ? -4.833 11.233 2.843 1.00 96.56 104 MET A N 1
ATOM 828 C CA . MET A 1 104 ? -3.777 10.306 2.434 1.00 96.56 104 MET A CA 1
ATOM 829 C C . MET A 1 104 ? -3.911 9.993 0.938 1.00 96.56 104 MET A C 1
ATOM 831 O O . MET A 1 104 ? -4.768 9.190 0.569 1.00 96.56 104 MET A O 1
ATOM 835 N N . PRO A 1 105 ? -3.109 10.630 0.064 1.00 97.38 105 PRO A N 1
ATOM 836 C CA . PRO A 1 105 ? -3.136 10.360 -1.369 1.00 97.38 105 PRO A CA 1
ATOM 837 C C . PRO A 1 105 ? -2.820 8.897 -1.690 1.00 97.38 105 PRO A C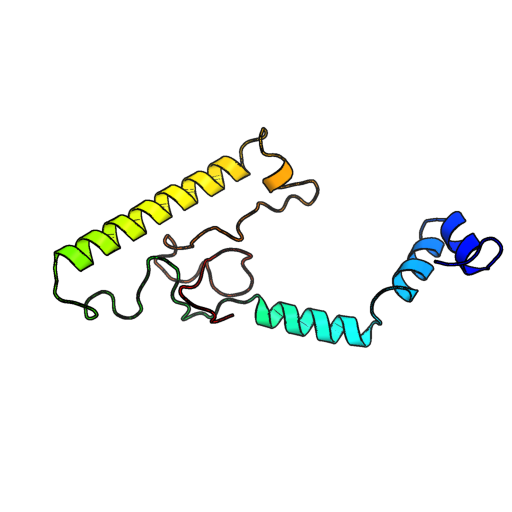 1
ATOM 839 O O . PRO A 1 105 ? -1.897 8.306 -1.131 1.00 97.38 105 PRO A O 1
ATOM 842 N N . TYR A 1 106 ? -3.548 8.319 -2.640 1.00 97.94 106 TYR A N 1
ATOM 843 C CA . TYR A 1 106 ? -3.346 6.939 -3.060 1.00 97.94 106 TYR A CA 1
ATOM 844 C C . TYR A 1 106 ? -2.089 6.815 -3.930 1.00 97.94 106 TYR A C 1
ATOM 846 O O . TYR A 1 106 ? -2.111 7.136 -5.126 1.00 97.94 106 TYR A O 1
ATOM 854 N N . MET A 1 107 ? -1.006 6.342 -3.309 1.00 97.69 107 MET A N 1
ATOM 855 C CA . MET A 1 107 ? 0.328 6.190 -3.908 1.00 97.69 107 MET A CA 1
ATOM 856 C C . MET A 1 107 ? 0.807 4.730 -3.992 1.00 97.69 107 MET A C 1
ATOM 858 O O . MET A 1 107 ? 1.852 4.478 -4.575 1.00 97.69 107 MET A O 1
ATOM 862 N N . LEU A 1 108 ? 0.019 3.754 -3.522 1.00 97.44 108 LEU A N 1
ATOM 863 C CA . LEU A 1 108 ? 0.395 2.325 -3.498 1.00 97.44 108 LEU A CA 1
ATOM 864 C C . LEU A 1 108 ? 0.676 1.704 -4.883 1.00 97.44 108 LEU A C 1
ATOM 866 O O . LEU A 1 108 ? 1.214 0.609 -4.963 1.00 97.44 108 LEU A O 1
ATOM 870 N N . LEU A 1 109 ? 0.289 2.380 -5.971 1.00 97.62 109 LEU A N 1
ATOM 871 C CA . LEU A 1 109 ? 0.595 1.983 -7.353 1.00 97.62 109 LEU A CA 1
ATOM 872 C C . LEU A 1 109 ? 1.510 2.990 -8.067 1.00 97.62 109 LEU A C 1
ATOM 874 O O . LEU A 1 109 ? 1.524 3.046 -9.294 1.00 97.62 109 LEU A O 1
ATOM 878 N N . TYR A 1 110 ? 2.221 3.828 -7.316 1.00 97.69 110 TYR A N 1
ATOM 879 C CA . TYR A 1 110 ? 3.254 4.714 -7.840 1.00 97.69 110 TYR A CA 1
ATOM 880 C C . TYR A 1 110 ? 4.545 3.900 -8.043 1.00 97.69 110 TYR A C 1
ATOM 882 O O . TYR A 1 110 ? 5.056 3.383 -7.052 1.00 97.69 110 TYR A O 1
ATOM 890 N N . PRO A 1 111 ? 5.064 3.749 -9.279 1.00 96.44 111 PRO A N 1
ATOM 891 C CA . PRO A 1 111 ? 6.216 2.886 -9.567 1.00 96.44 111 PRO A CA 1
ATOM 892 C C . PRO A 1 111 ? 7.491 3.183 -8.770 1.00 96.44 111 PRO A C 1
ATOM 894 O O . PRO A 1 111 ? 8.135 2.236 -8.332 1.00 96.44 111 PRO A O 1
ATOM 897 N N . ASN A 1 112 ? 7.802 4.463 -8.536 1.00 94.62 112 ASN A N 1
ATOM 898 C CA . ASN A 1 112 ? 9.068 4.955 -7.973 1.00 94.62 112 ASN A CA 1
ATOM 899 C C . ASN A 1 112 ? 10.279 4.845 -8.921 1.00 94.62 112 ASN A C 1
ATOM 901 O O . ASN A 1 112 ? 11.412 4.996 -8.493 1.00 94.62 112 ASN A O 1
ATOM 905 N N . THR A 1 113 ? 10.047 4.703 -10.228 1.00 88.31 113 THR A N 1
ATOM 906 C CA . THR A 1 113 ? 11.086 4.700 -11.274 1.00 88.31 113 THR A CA 1
ATOM 907 C C . THR A 1 113 ? 11.828 6.045 -11.375 1.00 88.31 113 THR A C 1
ATOM 909 O O . THR A 1 113 ? 12.901 6.127 -11.968 1.00 88.31 113 THR A O 1
ATOM 912 N N . SER A 1 114 ? 11.255 7.137 -10.851 1.00 86.75 114 SER A N 1
ATOM 913 C CA . SER A 1 114 ? 11.915 8.456 -10.801 1.00 86.75 114 SER A CA 1
ATOM 914 C C . SER A 1 114 ? 12.948 8.605 -9.679 1.00 86.75 114 SER A C 1
ATOM 916 O O . SER A 1 114 ? 13.609 9.647 -9.603 1.00 86.75 114 SER A O 1
ATOM 918 N N . ASP A 1 115 ? 13.096 7.611 -8.804 1.00 84.19 115 ASP A N 1
ATOM 919 C CA . ASP A 1 115 ? 13.972 7.653 -7.634 1.00 84.19 115 ASP A CA 1
ATOM 920 C C . ASP A 1 115 ? 15.432 7.346 -7.984 1.00 84.19 115 ASP A C 1
ATOM 922 O O . ASP A 1 115 ? 16.014 6.350 -7.573 1.00 84.19 115 ASP A O 1
ATOM 926 N N . ALA A 1 116 ? 16.043 8.229 -8.774 1.00 69.81 116 ALA A N 1
ATOM 927 C CA . ALA A 1 116 ? 17.372 8.012 -9.343 1.00 69.81 116 ALA A CA 1
ATOM 928 C C . ALA A 1 116 ? 18.515 7.884 -8.312 1.00 69.81 116 ALA A C 1
ATOM 930 O O . ALA A 1 116 ? 19.589 7.408 -8.676 1.00 69.81 116 ALA A O 1
ATOM 931 N N . ASP A 1 117 ? 18.322 8.336 -7.066 1.00 72.25 117 ASP A N 1
ATOM 932 C CA . ASP A 1 117 ? 19.286 8.160 -5.969 1.00 72.25 117 ASP A CA 1
ATOM 933 C C . ASP A 1 117 ? 18.917 7.017 -5.007 1.00 72.25 117 ASP A C 1
ATOM 935 O O . ASP A 1 117 ? 19.682 6.732 -4.084 1.00 72.25 117 ASP A O 1
ATOM 939 N N . GLY A 1 118 ? 17.782 6.348 -5.245 1.00 72.12 118 GLY A N 1
ATOM 940 C CA . GLY A 1 118 ? 17.295 5.214 -4.467 1.00 72.12 118 GLY A CA 1
ATOM 941 C C . GLY A 1 118 ? 16.948 5.558 -3.022 1.00 72.12 118 GLY A C 1
ATOM 942 O O . GLY A 1 118 ? 16.960 4.664 -2.182 1.00 72.12 118 GLY A O 1
ATOM 943 N N . THR A 1 119 ? 16.704 6.831 -2.687 1.00 75.62 119 THR A N 1
ATOM 944 C CA . THR A 1 119 ? 16.467 7.247 -1.294 1.00 75.62 119 THR A CA 1
ATOM 945 C C . THR A 1 119 ? 15.003 7.494 -0.962 1.00 75.62 119 THR A C 1
ATOM 947 O O . THR A 1 119 ? 14.623 7.386 0.206 1.00 75.62 119 THR A O 1
ATOM 950 N N . LYS A 1 120 ? 14.159 7.821 -1.948 1.00 79.38 120 LYS A N 1
ATOM 951 C CA . LYS A 1 120 ? 12.751 8.169 -1.701 1.00 79.38 120 LYS A CA 1
ATOM 952 C C . LYS A 1 120 ? 11.880 6.956 -1.424 1.00 79.38 120 LYS A C 1
ATOM 954 O O . LYS A 1 120 ? 10.882 7.105 -0.724 1.00 79.38 120 LYS A O 1
ATOM 959 N N . GLY A 1 121 ? 12.223 5.798 -1.982 1.00 84.06 121 GLY A N 1
ATOM 960 C CA . GLY A 1 121 ? 11.476 4.555 -1.808 1.00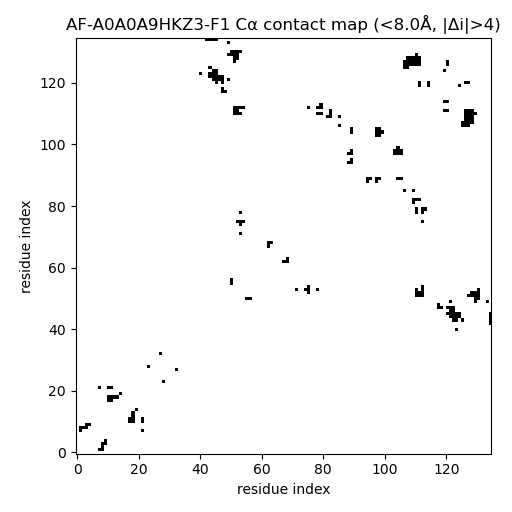 84.06 121 GLY A CA 1
ATOM 961 C C . GLY A 1 121 ? 11.766 3.832 -0.493 1.00 84.06 121 GLY A C 1
ATOM 962 O O . GLY A 1 121 ? 10.916 3.081 -0.027 1.00 84.06 121 GLY A O 1
ATOM 963 N N . VAL A 1 122 ? 12.920 4.085 0.136 1.00 91.44 122 VAL A N 1
ATOM 964 C CA . VAL A 1 122 ? 13.418 3.309 1.287 1.00 91.44 122 VAL A CA 1
ATOM 965 C C . VAL A 1 122 ? 12.547 3.478 2.529 1.00 91.44 122 VAL A C 1
ATOM 967 O O . VAL A 1 122 ? 12.223 4.588 2.957 1.00 91.44 122 VAL A O 1
ATOM 970 N N . GLY A 1 123 ? 12.246 2.359 3.186 1.00 94.12 123 GLY A N 1
ATOM 971 C CA . GLY A 1 123 ? 11.476 2.325 4.421 1.00 94.12 123 GLY A CA 1
ATOM 972 C C . GLY A 1 123 ? 9.966 2.351 4.186 1.00 94.12 123 GLY A C 1
ATOM 973 O O . GLY A 1 123 ? 9.457 1.783 3.225 1.00 94.12 123 GLY A O 1
ATOM 974 N N . LEU A 1 124 ? 9.229 2.951 5.125 1.00 95.25 124 LEU A N 1
ATOM 975 C CA . LEU A 1 124 ? 7.764 2.951 5.138 1.00 95.25 124 LEU A CA 1
ATOM 976 C C . LEU A 1 124 ? 7.227 4.178 4.388 1.00 95.25 124 LEU A C 1
ATOM 978 O O . LEU A 1 124 ? 6.985 5.224 4.991 1.00 95.25 124 LEU A O 1
ATOM 982 N N . THR A 1 125 ? 7.058 4.055 3.074 1.00 93.31 125 THR A N 1
ATOM 983 C CA . THR A 1 125 ? 6.781 5.199 2.182 1.00 93.31 125 THR A CA 1
ATOM 984 C C . THR A 1 125 ? 5.367 5.199 1.596 1.00 93.31 125 THR A C 1
ATOM 986 O O . THR A 1 125 ? 4.911 6.225 1.091 1.00 93.31 125 THR A O 1
ATOM 989 N N . ALA A 1 126 ? 4.644 4.074 1.705 1.00 94.94 126 ALA A N 1
ATOM 990 C CA . ALA A 1 126 ? 3.317 3.861 1.113 1.00 94.94 126 ALA A CA 1
ATOM 991 C C . ALA A 1 126 ? 3.270 4.113 -0.413 1.00 94.94 126 ALA A C 1
ATOM 993 O O . ALA A 1 126 ? 2.239 4.524 -0.957 1.00 94.94 126 ALA A O 1
ATOM 994 N N . MET A 1 127 ? 4.390 3.861 -1.095 1.00 95.62 127 MET A N 1
ATOM 995 C CA . MET A 1 127 ? 4.570 3.977 -2.541 1.00 95.62 127 MET A CA 1
ATOM 996 C C . MET A 1 127 ? 5.714 3.070 -3.013 1.00 95.62 127 MET A C 1
ATOM 998 O O . MET A 1 127 ? 6.464 2.561 -2.193 1.00 95.62 127 MET A O 1
ATOM 1002 N N . GLY A 1 128 ? 5.883 2.927 -4.327 1.00 95.69 128 GLY A N 1
ATOM 1003 C CA . GLY A 1 128 ? 6.911 2.077 -4.924 1.00 95.69 128 GLY A CA 1
ATOM 1004 C C . GLY A 1 128 ? 6.365 0.706 -5.301 1.00 95.69 128 GLY A C 1
ATOM 1005 O O . GLY A 1 128 ? 5.646 0.071 -4.534 1.00 95.69 128 GLY A O 1
ATOM 1006 N N . ILE A 1 129 ? 6.694 0.246 -6.509 1.00 97.38 129 ILE A N 1
ATOM 1007 C CA . ILE A 1 129 ? 6.327 -1.090 -6.990 1.00 97.38 129 ILE A CA 1
ATOM 1008 C C . ILE A 1 129 ? 7.615 -1.892 -7.182 1.00 97.38 129 ILE A C 1
ATOM 1010 O O . ILE A 1 129 ? 8.309 -1.653 -8.169 1.00 97.38 129 ILE A O 1
ATOM 1014 N N . PRO A 1 130 ? 7.945 -2.839 -6.290 1.00 95.81 130 PRO A N 1
ATOM 1015 C CA . PRO A 1 130 ? 9.070 -3.745 -6.490 1.00 95.81 130 PRO A CA 1
ATOM 1016 C C . PRO A 1 130 ? 8.892 -4.617 -7.738 1.00 95.81 130 PRO A C 1
ATOM 1018 O O . PRO A 1 130 ? 7.770 -4.936 -8.142 1.00 95.81 130 PRO A O 1
ATOM 1021 N N . ASN A 1 131 ? 9.995 -5.068 -8.338 1.00 95.44 131 ASN A N 1
ATOM 1022 C CA . ASN A 1 131 ? 9.937 -6.029 -9.449 1.00 95.44 131 ASN A CA 1
ATOM 1023 C C . ASN A 1 131 ? 9.422 -7.418 -9.028 1.00 95.44 131 ASN A C 1
ATOM 1025 O O . ASN A 1 131 ? 9.034 -8.218 -9.885 1.00 95.44 131 ASN A O 1
ATOM 1029 N N . SER A 1 132 ? 9.473 -7.740 -7.734 1.00 96.38 132 SER A N 1
ATOM 1030 C CA . SER A 1 132 ? 9.228 -9.086 -7.216 1.00 96.38 132 SER A CA 1
ATOM 1031 C C . SER A 1 132 ? 8.475 -9.069 -5.883 1.00 96.38 132 SER A C 1
ATOM 1033 O O . SER A 1 132 ? 8.110 -8.016 -5.373 1.00 96.38 132 SER A O 1
ATOM 1035 N N . ILE A 1 133 ? 8.207 -10.249 -5.324 1.00 97.50 133 ILE A N 1
ATOM 1036 C CA . ILE A 1 133 ? 7.675 -10.376 -3.962 1.00 97.50 133 ILE A CA 1
ATOM 1037 C C . ILE A 1 133 ? 8.874 -10.349 -3.003 1.00 97.50 133 ILE A C 1
ATOM 1039 O O . ILE A 1 133 ? 9.364 -11.400 -2.593 1.00 97.50 133 ILE A O 1
ATOM 1043 N N . SER A 1 134 ? 9.370 -9.145 -2.726 1.00 93.94 134 SER A N 1
ATOM 1044 C CA . SER A 1 134 ? 10.560 -8.855 -1.901 1.00 93.94 134 SER A CA 1
ATOM 1045 C C . SER A 1 134 ? 10.244 -8.249 -0.529 1.00 93.94 134 SER A C 1
ATOM 1047 O O . SER A 1 134 ? 11.135 -8.247 0.314 1.00 93.94 134 SER A O 1
ATOM 1049 N N . ILE A 1 135 ? 8.964 -7.902 -0.331 1.00 80.06 135 ILE A N 1
ATOM 1050 C CA . ILE A 1 135 ? 8.261 -7.365 0.848 1.00 80.06 135 ILE A CA 1
ATOM 1051 C C . ILE A 1 135 ? 8.539 -5.906 1.223 1.00 80.06 135 ILE A C 1
ATOM 1053 O O . ILE A 1 135 ? 9.713 -5.499 1.281 1.00 80.06 135 ILE A O 1
#

Solvent-accessible surface area (backbone atoms only — not comparable to full-atom values): 7864 Å² total; per-residue (Å²): 128,70,53,90,89,37,72,63,30,53,25,48,72,70,31,70,72,47,24,50,53,51,50,58,70,70,50,74,51,71,71,60,43,54,56,48,51,56,50,51,56,58,60,52,24,36,54,77,84,65,50,32,38,68,60,60,97,52,78,82,72,79,65,86,56,64,67,60,54,51,52,48,51,53,49,30,55,51,49,48,55,48,40,54,49,48,55,51,47,47,70,35,78,92,40,46,82,36,24,46,97,83,70,50,61,70,31,69,83,29,38,57,66,77,42,85,84,51,63,75,48,41,34,78,54,65,40,42,34,60,70,62,98,79,77

Secondary structure (DSSP, 8-state):
-PPTTSHHHHHHHH-HHHHHHHHHHHS--HHHHHHHHHHHHHTT-B-TT--BTT--SSTTTS---HHHHHHHHHHHHHHHHHHHHHHHHHH-GGGGGGTTTTT--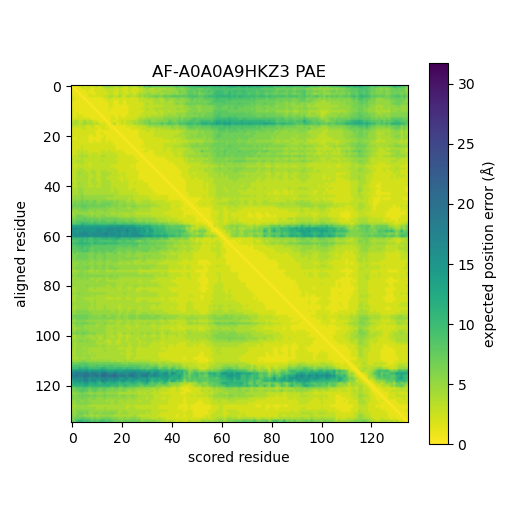--TT---TT-TTS-SSSBS-S---BSSS--

InterPro domains:
  IPR000907 Lipoxygenase [PTHR11771] (1-135)
  IPR013819 Lipoxygenase, C-terminal [PF00305] (1-111)
  IPR013819 Lipoxygenase, C-terminal [PS51393] (1-135)
  IPR036226 Lipoxigenase, C-terminal domain superfamily [SSF48484] (1-135)

Mean predicted aligned error: 4.26 Å

Nearest PDB structures (foldseek):
  7soi-assembly1_A  TM=9.425E-01  e=1.220E-09  Glycine max
  7soj-assembly1_A  TM=9.420E-01  e=1.147E-09  Glycine max
  1y4k-assembly1_A  TM=9.418E-01  e=1.662E-09  Glycine max
  3bnc-assembly1_A  TM=9.429E-01  e=1.562E-09  Glycine max
  1yge-assembly1_A  TM=9.417E-01  e=2.265E-09  Glycine max

Radius of gyration: 22.68 Å; Cα contacts (8 Å, |Δi|>4): 130; chains: 1; bounding box: 56×28×60 Å

Foldseek 3Di:
DDDPPDPLVVLCVVDDPSVVVSVQVVDDDPVVVVVVVVVVQVLQFDALPFAFDLGDPCLPPPDPPPVVNVVSVVRLVVLVVVLVVLVVLQPDPVNCVQQDPVRRHQACDNGCSVVPVSPQRGGNNNHHHTPDSPD

Sequence (135 aa):
MPEPGSKEYAMLEAGQEEADKVFIRTITSQFQTILGISLIEILSKHASDEVYLGERDEPERWTSDARAIEAFKRFGSRLLEIEDRIVKMNNDPAFKNRTGPVKMPYMLLYPNTSDADGTKGVGLTAMGIPNSISI

Organism: Arundo donax (NCBI:txid35708)